Protein AF-A0A7J7H758-F1 (afdb_monomer)

Foldseek 3Di:
DDDPPPDDDDPVVVVPPPPPPPPVVVVVVVVVVVLVVVQVVVVVVLVVQCPVVDLVSNLVVQVVCVVVVNCVSCVVVLLVSLVVCCVVPPVPPDPCLPPDLLVQLSNLLSNLVSPHPDDPCSCQSQADPVRHGDPVVVVVPNSVVSNVSSVVSPD

Organism: Camellia sinensis (NCBI:txid4442)

pLDDT: mean 81.95, std 15.59, range [39.62, 95.38]

Radius of gyration: 25.62 Å; Cα contacts (8 Å, |Δi|>4): 93; chains: 1; bounding box: 73×54×58 Å

Solvent-accessible surface area (backbone atoms only — not comparable to full-atom values): 9351 Å² total; per-residue (Å²): 141,79,84,82,79,78,76,76,84,54,80,75,70,58,70,73,64,66,77,72,78,70,49,67,66,59,56,51,52,50,51,50,51,50,51,53,50,50,52,51,48,51,52,52,52,52,51,63,46,42,72,78,68,45,64,66,51,50,51,52,52,52,51,49,39,49,74,70,68,55,37,86,81,38,52,68,62,51,50,56,52,49,50,51,45,40,53,70,61,62,68,42,90,62,79,69,80,80,59,53,61,34,58,51,22,45,50,50,32,60,40,45,75,74,67,47,91,73,64,77,67,78,56,50,85,53,32,46,99,85,70,46,70,45,75,75,53,72,75,37,59,66,19,50,50,28,37,58,61,28,58,75,65,80,123

Structure (mmCIF, N/CA/C/O backbone):
data_AF-A0A7J7H758-F1
#
_entry.id   AF-A0A7J7H758-F1
#
loop_
_atom_site.group_PDB
_atom_site.id
_atom_site.type_symbol
_atom_site.label_atom_id
_atom_site.label_alt_id
_atom_site.label_comp_id
_atom_site.label_asym_id
_atom_site.label_entity_id
_atom_site.label_seq_id
_atom_site.pdbx_PDB_ins_code
_atom_site.Cartn_x
_atom_site.Cartn_y
_atom_site.Cartn_z
_atom_site.occupancy
_atom_site.B_iso_or_equiv
_atom_site.auth_seq_id
_atom_site.auth_comp_id
_atom_site.auth_asym_id
_atom_site.auth_atom_id
_atom_site.pdbx_PDB_model_num
ATOM 1 N N . MET A 1 1 ? -54.513 -43.413 20.731 1.00 40.12 1 MET A N 1
ATOM 2 C CA . MET A 1 1 ? -53.703 -42.451 19.959 1.00 40.12 1 MET A CA 1
ATOM 3 C C . MET A 1 1 ? -54.556 -41.217 19.763 1.00 40.12 1 MET A C 1
ATOM 5 O O . MET A 1 1 ? -55.337 -41.176 18.826 1.00 40.12 1 MET A O 1
ATOM 9 N N . GLU A 1 2 ? -54.456 -40.258 20.674 1.00 39.62 2 GLU A N 1
ATOM 10 C CA . GLU A 1 2 ? -54.937 -38.898 20.439 1.00 39.62 2 GLU A CA 1
ATOM 11 C C . GLU A 1 2 ? -53.690 -38.016 20.429 1.00 39.62 2 GLU A C 1
ATOM 13 O O . GLU A 1 2 ? -52.886 -38.051 21.360 1.00 39.62 2 GLU A O 1
ATOM 18 N N . LEU A 1 3 ? -53.459 -37.342 19.302 1.00 40.38 3 LEU A N 1
ATOM 19 C CA . LEU A 1 3 ? -52.350 -36.415 19.119 1.00 40.38 3 LEU A CA 1
ATOM 20 C C . LEU A 1 3 ? -52.592 -35.194 20.015 1.00 40.38 3 LEU A C 1
ATOM 22 O O . LEU A 1 3 ? -53.510 -34.416 19.759 1.00 40.38 3 LEU A O 1
ATOM 26 N N . CYS A 1 4 ? -51.746 -34.995 21.027 1.00 41.97 4 CYS A N 1
ATOM 27 C CA . CYS A 1 4 ? -51.644 -33.713 21.717 1.00 41.97 4 CYS A CA 1
ATOM 28 C C . CYS 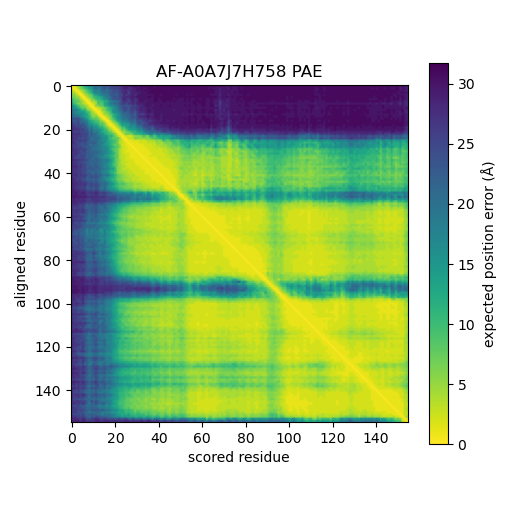A 1 4 ? -51.123 -32.661 20.730 1.00 41.97 4 CYS A C 1
ATOM 30 O O . CYS A 1 4 ? -49.927 -32.563 20.460 1.00 41.97 4 CYS A O 1
ATOM 32 N N . ILE A 1 5 ? -52.043 -31.875 20.183 1.00 49.12 5 ILE A N 1
ATOM 33 C CA . ILE A 1 5 ? -51.757 -30.618 19.499 1.00 49.12 5 ILE A CA 1
ATOM 34 C C . ILE A 1 5 ? -51.176 -29.629 20.518 1.00 49.12 5 ILE A C 1
ATOM 36 O O . ILE A 1 5 ? -51.900 -28.994 21.281 1.00 49.12 5 ILE A O 1
ATOM 40 N N . HIS A 1 6 ? -49.849 -29.513 20.561 1.00 53.78 6 HIS A N 1
ATOM 41 C CA . HIS A 1 6 ? -49.191 -28.418 21.267 1.00 53.78 6 HIS A CA 1
ATOM 42 C C . HIS A 1 6 ? -49.544 -27.106 20.557 1.00 53.78 6 HIS A C 1
ATOM 44 O O . HIS A 1 6 ? -49.092 -26.851 19.442 1.00 53.78 6 HIS A O 1
ATOM 50 N N . ALA A 1 7 ? -50.391 -26.296 21.192 1.00 54.25 7 ALA A N 1
ATOM 51 C CA . ALA A 1 7 ? -50.710 -24.954 20.731 1.00 54.25 7 ALA A CA 1
ATOM 52 C C . ALA A 1 7 ? -49.420 -24.124 20.618 1.00 54.25 7 ALA A C 1
ATOM 54 O O . ALA A 1 7 ? -48.624 -24.067 21.557 1.00 54.25 7 ALA A O 1
ATOM 55 N N . SER A 1 8 ? -49.206 -23.497 19.461 1.00 57.09 8 SER A N 1
ATOM 56 C CA . SER A 1 8 ? -48.106 -22.554 19.260 1.00 57.09 8 SER A CA 1
ATOM 57 C C . SER A 1 8 ? -48.276 -21.350 20.196 1.00 57.09 8 SER A C 1
ATOM 59 O O . SER A 1 8 ? -49.402 -20.872 20.358 1.00 57.09 8 SER A O 1
ATOM 61 N N . PRO A 1 9 ? -47.197 -20.848 20.820 1.00 56.38 9 PRO A N 1
ATOM 62 C CA . PRO A 1 9 ? -47.308 -19.750 21.768 1.00 56.38 9 PRO A CA 1
ATOM 63 C C . PRO A 1 9 ? -47.779 -18.479 21.053 1.00 56.38 9 PRO A C 1
ATOM 65 O O . PRO A 1 9 ? -47.256 -18.102 20.004 1.00 56.38 9 PRO A O 1
ATOM 68 N N . THR A 1 10 ? -48.791 -17.825 21.620 1.00 48.34 10 THR A N 1
ATOM 69 C CA . THR A 1 10 ? -49.314 -16.546 21.129 1.00 48.34 10 THR A CA 1
ATOM 70 C C . THR A 1 10 ? -48.325 -15.402 21.393 1.00 48.34 10 THR A C 1
ATOM 72 O O . THR A 1 10 ? -47.588 -15.470 22.379 1.00 48.34 10 THR A O 1
ATOM 75 N N . PRO A 1 11 ? -48.333 -14.314 20.591 1.00 55.41 11 PRO A N 1
ATOM 76 C CA . PRO A 1 11 ? -47.403 -13.183 20.731 1.00 55.41 11 PRO A CA 1
ATOM 77 C C . PRO A 1 11 ? -47.369 -12.541 22.127 1.00 55.41 11 PRO A C 1
ATOM 79 O O . PRO A 1 11 ? -46.349 -11.988 22.533 1.00 55.41 11 PRO A O 1
ATOM 82 N N . ASP A 1 12 ? -48.458 -12.644 22.891 1.00 54.00 12 ASP A N 1
ATOM 83 C CA . ASP A 1 12 ? -48.544 -12.105 24.250 1.00 54.00 12 ASP A CA 1
ATOM 84 C C . ASP A 1 12 ? -47.802 -12.951 25.299 1.00 54.00 12 ASP A C 1
ATOM 86 O O . ASP A 1 12 ? -47.411 -12.426 26.338 1.00 54.00 12 ASP A O 1
ATOM 90 N N . SER A 1 13 ? -47.511 -14.226 25.016 1.00 48.00 13 SER A N 1
ATOM 91 C CA . SER A 1 13 ? -46.717 -15.098 25.897 1.00 48.00 13 SER A CA 1
ATOM 92 C C . SER A 1 13 ? -45.212 -14.808 25.825 1.00 48.00 13 SER A C 1
ATOM 94 O O . SER A 1 13 ? -44.467 -15.233 26.703 1.00 48.00 13 SER A O 1
ATOM 96 N N . ILE A 1 14 ? -44.762 -14.069 24.805 1.00 53.53 14 ILE A N 1
ATOM 97 C CA . ILE A 1 14 ? -43.353 -13.680 24.623 1.00 53.53 14 ILE A CA 1
ATOM 98 C C . ILE A 1 14 ? -43.029 -12.396 25.410 1.00 53.53 14 ILE A C 1
ATOM 100 O O . ILE A 1 14 ? -41.878 -12.163 25.765 1.00 53.53 14 ILE A O 1
ATOM 104 N N . LYS A 1 15 ? -44.040 -11.595 25.781 1.00 50.91 15 LYS A N 1
ATOM 105 C CA . LYS A 1 15 ? -43.857 -10.321 26.505 1.00 50.91 15 LYS A CA 1
ATOM 106 C C . LYS A 1 15 ? -43.399 -10.464 27.964 1.00 50.91 15 LYS A C 1
ATOM 108 O O . LYS A 1 15 ? -43.036 -9.462 28.565 1.00 50.91 15 LYS A O 1
ATOM 113 N N . ASN A 1 16 ? -43.394 -11.680 28.517 1.00 48.75 16 ASN A N 1
ATOM 114 C CA . ASN A 1 16 ? -42.970 -11.948 29.898 1.00 48.75 16 ASN A CA 1
ATOM 115 C C . ASN A 1 16 ? -41.603 -12.635 30.011 1.00 48.75 16 ASN A C 1
ATOM 117 O O . ASN A 1 16 ? -41.197 -12.999 31.113 1.00 48.75 16 ASN A O 1
ATOM 121 N N . ILE A 1 17 ? -40.860 -12.772 28.910 1.00 54.28 17 ILE A N 1
ATOM 122 C CA . ILE A 1 17 ? -39.407 -12.908 29.012 1.00 54.28 17 ILE A CA 1
ATOM 123 C C . ILE A 1 17 ? -38.900 -11.479 29.137 1.00 54.28 17 ILE A C 1
ATOM 125 O O . ILE A 1 17 ? -38.616 -10.815 28.145 1.00 54.28 17 ILE A O 1
ATOM 129 N N . VAL A 1 18 ? -38.916 -10.979 30.372 1.00 47.81 18 VAL A N 1
ATOM 130 C CA . VAL A 1 18 ? -38.222 -9.749 30.747 1.00 47.81 18 VAL A CA 1
ATOM 131 C C . VAL A 1 18 ? -36.827 -9.847 30.121 1.00 47.81 18 VAL A C 1
ATOM 133 O O . VAL A 1 18 ? -36.121 -10.811 30.432 1.00 47.81 18 VAL A O 1
ATOM 136 N N . PRO A 1 19 ? -36.418 -8.938 29.216 1.00 52.59 19 PRO A N 1
ATOM 137 C CA . PRO A 1 19 ? -35.002 -8.746 29.005 1.00 52.59 19 PRO A CA 1
ATOM 138 C C . PRO A 1 19 ? -34.525 -8.242 30.357 1.00 52.59 19 PRO A C 1
ATOM 140 O O . PRO A 1 19 ? -34.843 -7.120 30.750 1.00 52.59 19 PRO A O 1
ATOM 143 N N . GLU A 1 20 ? -33.901 -9.135 31.120 1.00 57.81 20 GLU A N 1
ATOM 144 C CA . GLU A 1 20 ? -33.088 -8.770 32.266 1.00 57.81 20 GLU A CA 1
ATOM 145 C C . GLU A 1 20 ? -32.280 -7.562 31.800 1.00 57.81 20 GLU A C 1
ATOM 147 O O . GLU A 1 20 ? -31.637 -7.642 30.750 1.00 57.81 20 GLU A O 1
ATOM 152 N N . GLU A 1 21 ? -32.464 -6.414 32.457 1.00 57.22 21 GLU A N 1
ATOM 153 C CA . GLU A 1 21 ? -31.730 -5.196 32.143 1.00 57.22 21 GLU A CA 1
ATOM 154 C C . GLU A 1 21 ? -30.250 -5.565 32.222 1.00 57.22 21 GLU A C 1
ATOM 156 O O . GLU A 1 21 ? -29.665 -5.624 33.303 1.00 57.22 21 GLU A O 1
ATOM 161 N N . VAL A 1 22 ? -29.650 -5.906 31.079 1.00 57.81 22 VAL A N 1
ATOM 162 C CA . VAL A 1 22 ? -28.207 -5.964 30.952 1.00 57.81 22 VAL A CA 1
ATOM 163 C C . VAL A 1 22 ? -27.807 -4.538 31.259 1.00 57.81 22 VAL A C 1
ATOM 165 O O . VAL A 1 22 ? -28.101 -3.638 30.474 1.00 57.81 22 VAL A O 1
ATOM 168 N N . ASP A 1 23 ? -27.286 -4.334 32.471 1.00 70.81 23 ASP A N 1
ATOM 169 C CA . ASP A 1 23 ? -26.893 -3.029 32.978 1.00 70.81 23 ASP A CA 1
ATOM 170 C C . ASP A 1 23 ? -26.121 -2.327 31.864 1.00 70.81 23 ASP A C 1
ATOM 172 O O . ASP A 1 23 ? -25.070 -2.807 31.432 1.00 70.81 23 ASP A O 1
ATOM 176 N N . VAL A 1 24 ? -26.682 -1.232 31.346 1.00 73.56 24 VAL A N 1
ATOM 177 C CA . VAL A 1 24 ? -26.125 -0.490 30.206 1.00 73.56 24 VAL A CA 1
ATOM 178 C C . VAL A 1 24 ? -24.656 -0.148 30.479 1.00 73.56 24 VAL A C 1
ATOM 180 O O . VAL A 1 24 ? -23.836 -0.120 29.563 1.00 73.56 24 VAL A O 1
ATOM 183 N N . ASN A 1 25 ? -24.302 0.023 31.755 1.00 82.25 25 ASN A N 1
ATOM 184 C CA . ASN A 1 25 ? -22.938 0.211 32.217 1.00 82.25 25 ASN A CA 1
ATOM 185 C C . ASN A 1 25 ? -22.056 -1.053 32.067 1.00 82.25 25 ASN A C 1
ATOM 187 O O . ASN A 1 25 ? -20.925 -0.936 31.602 1.00 82.25 25 ASN A O 1
ATOM 191 N N . MET A 1 26 ? -22.546 -2.263 32.367 1.00 87.94 26 MET A N 1
ATOM 192 C CA . MET A 1 26 ? -21.812 -3.513 32.095 1.00 87.94 26 MET A CA 1
ATOM 193 C C . MET A 1 26 ? -21.605 -3.755 30.592 1.00 87.94 26 MET A C 1
ATOM 195 O O . MET A 1 26 ? -20.531 -4.200 30.182 1.00 87.94 26 MET A O 1
ATOM 199 N N . GLU A 1 27 ? -22.598 -3.447 29.752 1.00 87.00 27 GLU A N 1
ATOM 200 C CA . GLU A 1 27 ? -22.467 -3.605 28.298 1.00 87.00 27 GLU A CA 1
ATOM 201 C C . GLU A 1 27 ? -21.454 -2.612 27.705 1.00 87.00 27 GLU A C 1
ATOM 203 O O . GLU A 1 27 ? -20.603 -3.003 26.900 1.00 87.00 27 GLU A O 1
ATOM 208 N N . GLN A 1 28 ? -21.475 -1.356 28.164 1.00 90.25 28 GLN A N 1
ATOM 209 C CA . GLN A 1 28 ? -20.472 -0.347 27.814 1.00 90.25 28 GLN A CA 1
ATOM 210 C C . GLN A 1 28 ? -19.062 -0.768 28.246 1.00 90.25 28 GLN A C 1
ATOM 212 O O . GLN A 1 28 ? -18.131 -0.704 27.442 1.00 90.25 28 GLN A O 1
ATOM 217 N N . GLN A 1 29 ? -18.902 -1.264 29.478 1.00 93.44 29 GLN A N 1
ATOM 218 C CA . GLN A 1 29 ? -17.615 -1.759 29.976 1.00 93.44 29 GLN A CA 1
ATOM 219 C C . GLN A 1 29 ? -17.090 -2.936 29.145 1.00 93.44 29 GLN A C 1
ATOM 221 O O . GLN A 1 29 ? -15.909 -2.975 28.802 1.00 93.44 29 GLN A O 1
ATOM 226 N N . LEU A 1 30 ? -17.958 -3.879 28.765 1.00 91.50 30 LEU A N 1
ATOM 227 C CA . LEU A 1 30 ? -17.577 -5.007 27.917 1.00 91.50 30 LEU A CA 1
ATOM 228 C C . LEU A 1 30 ? -17.160 -4.554 26.512 1.00 91.50 30 LEU A C 1
ATOM 230 O O . LEU A 1 30 ? -16.207 -5.097 25.951 1.00 91.50 30 LEU A O 1
ATOM 234 N N . GLN A 1 31 ? -17.864 -3.583 25.925 1.00 90.38 31 GLN A N 1
ATOM 235 C CA . GLN A 1 31 ? -17.494 -3.011 24.628 1.00 90.38 31 GLN A CA 1
ATOM 236 C C . GLN A 1 31 ? -16.141 -2.303 24.691 1.00 90.38 31 GLN A C 1
ATOM 238 O O . GLN A 1 31 ? -15.308 -2.512 23.809 1.00 90.38 31 GLN A O 1
ATOM 243 N N . GLN A 1 32 ? -15.902 -1.522 25.744 1.00 92.25 32 GLN A N 1
ATOM 244 C CA . GLN A 1 32 ? -14.630 -0.841 25.944 1.00 92.25 32 GLN A CA 1
ATOM 245 C C . GLN A 1 32 ? -13.481 -1.840 26.114 1.00 92.25 32 GLN A C 1
ATOM 247 O O . GLN A 1 32 ? -12.470 -1.730 25.424 1.00 92.25 32 GLN A O 1
ATOM 252 N N . LEU A 1 33 ? -13.665 -2.869 26.945 1.00 92.44 33 LEU A N 1
ATOM 253 C CA . LEU A 1 33 ? -12.663 -3.917 27.133 1.00 92.44 33 LEU A CA 1
ATOM 254 C C . LEU A 1 33 ? -12.359 -4.660 25.824 1.00 92.44 33 LEU A C 1
ATOM 256 O O . LEU A 1 33 ? -11.202 -4.960 25.532 1.00 92.44 33 LEU A O 1
ATOM 260 N N . LYS A 1 34 ? -13.386 -4.938 25.009 1.00 90.38 34 LYS A N 1
ATOM 261 C CA . LYS A 1 34 ? -13.204 -5.530 23.676 1.00 90.38 34 LYS A CA 1
ATOM 262 C C . LYS A 1 34 ? -12.364 -4.623 22.782 1.00 90.38 34 LYS A C 1
ATOM 264 O O . LYS A 1 34 ? -11.431 -5.116 22.154 1.00 90.38 34 LYS A O 1
ATOM 269 N N . GLU A 1 35 ? -12.648 -3.325 22.755 1.00 90.00 35 GLU A N 1
ATOM 270 C CA . GLU A 1 35 ? -11.896 -2.362 21.946 1.00 90.00 35 GLU A CA 1
ATOM 271 C C . GLU A 1 35 ? -10.431 -2.262 22.381 1.00 90.00 35 GLU A C 1
ATOM 273 O O . GLU A 1 35 ? -9.526 -2.340 21.553 1.00 90.00 35 GLU A O 1
ATOM 278 N N . GLU A 1 36 ? -10.180 -2.173 23.686 1.00 90.62 36 GLU A N 1
ATOM 279 C CA . GLU A 1 36 ? -8.825 -2.143 24.241 1.00 90.62 36 GLU A CA 1
ATOM 280 C C . GLU A 1 36 ? -8.066 -3.440 23.938 1.00 90.62 36 GLU A C 1
ATOM 282 O O . GLU A 1 36 ? -6.905 -3.401 23.527 1.00 90.62 36 GLU A O 1
ATOM 287 N N . SER A 1 37 ? -8.732 -4.594 24.057 1.00 90.94 37 SER A N 1
ATOM 288 C CA . SER A 1 37 ? -8.135 -5.882 23.701 1.00 90.94 37 SER A CA 1
ATOM 289 C C . SER A 1 37 ? -7.803 -5.975 22.208 1.00 90.94 37 SER A C 1
ATOM 291 O O . SER A 1 37 ? -6.746 -6.494 21.856 1.00 90.94 37 SER A O 1
ATOM 293 N N . LEU A 1 38 ? -8.647 -5.421 21.327 1.00 90.31 38 LEU A N 1
ATOM 294 C CA . LEU A 1 38 ? -8.398 -5.375 19.886 1.00 90.31 38 LEU A CA 1
ATOM 295 C C . LEU A 1 38 ? -7.195 -4.493 19.555 1.00 90.31 38 LEU A C 1
ATOM 297 O O . LEU A 1 38 ? -6.331 -4.918 18.789 1.00 90.31 38 LEU A O 1
ATOM 301 N N . LYS A 1 39 ? -7.097 -3.304 20.160 1.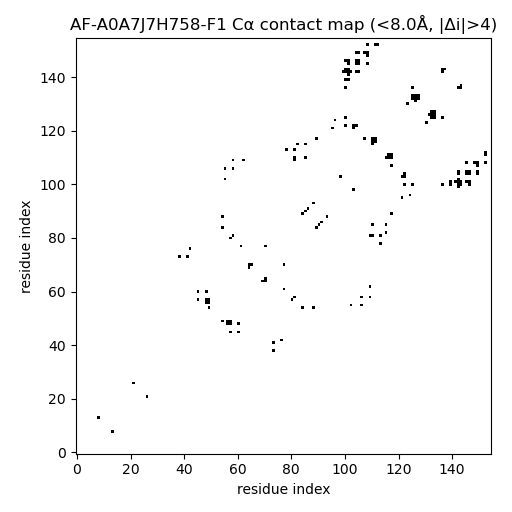00 87.44 39 LYS A N 1
ATOM 302 C CA . LYS A 1 39 ? -5.935 -2.416 20.000 1.00 87.44 39 LYS A CA 1
ATOM 303 C C . LYS A 1 39 ? -4.652 -3.075 20.483 1.00 87.44 39 LYS A C 1
ATOM 305 O O . LYS A 1 39 ? -3.632 -3.022 19.799 1.00 87.44 39 LYS A O 1
ATOM 310 N N . LEU A 1 40 ? -4.710 -3.757 21.627 1.00 89.75 40 LEU A N 1
ATOM 311 C CA . LEU A 1 40 ? -3.571 -4.505 22.147 1.00 89.75 40 LEU A CA 1
ATOM 312 C C . LEU A 1 40 ? -3.154 -5.626 21.186 1.00 89.75 40 LEU A C 1
ATOM 314 O O . LEU A 1 40 ? -1.969 -5.763 20.900 1.00 89.75 40 LEU A O 1
ATOM 318 N N . ILE A 1 41 ? -4.110 -6.391 20.648 1.00 89.31 41 ILE A N 1
ATOM 319 C CA . ILE A 1 41 ? -3.835 -7.433 19.649 1.00 89.31 41 ILE A CA 1
ATOM 320 C C . ILE A 1 41 ? -3.181 -6.822 18.408 1.00 89.31 41 ILE A C 1
ATOM 322 O O . ILE A 1 41 ? -2.179 -7.356 17.941 1.00 89.31 41 ILE A O 1
ATOM 326 N N . PHE A 1 42 ? -3.696 -5.700 17.900 1.00 89.88 42 PHE A N 1
ATOM 327 C CA . PHE A 1 42 ? -3.116 -5.018 16.745 1.00 89.88 42 PHE A CA 1
ATOM 328 C C . PHE A 1 42 ? -1.661 -4.612 17.004 1.00 89.88 42 PHE A C 1
ATOM 330 O O . PHE A 1 42 ? -0.783 -4.948 16.213 1.00 89.88 42 PHE A O 1
ATOM 337 N N . LEU A 1 43 ? -1.386 -3.962 18.139 1.00 86.62 43 LEU A N 1
ATOM 338 C CA . LEU A 1 43 ? -0.034 -3.544 18.517 1.00 86.62 43 LEU A CA 1
ATOM 339 C C . LEU A 1 43 ? 0.915 -4.734 18.695 1.00 86.62 43 LEU A C 1
ATOM 341 O O . LEU A 1 43 ? 2.038 -4.695 18.199 1.00 86.62 43 LEU A O 1
ATOM 345 N N . VAL A 1 44 ? 0.471 -5.803 19.363 1.00 87.88 44 VAL A N 1
ATOM 346 C CA . VAL A 1 44 ? 1.282 -7.012 19.570 1.00 87.88 44 VAL A CA 1
ATOM 347 C C . VAL A 1 44 ? 1.585 -7.692 18.240 1.00 87.88 44 VAL A C 1
ATOM 349 O O . VAL A 1 44 ? 2.738 -8.024 17.981 1.00 87.88 44 VAL A O 1
ATOM 352 N N . VAL A 1 45 ? 0.584 -7.872 17.373 1.00 86.44 45 VAL A N 1
ATOM 353 C CA . VAL A 1 45 ? 0.791 -8.476 16.050 1.00 86.44 45 VAL A CA 1
ATOM 354 C C . VAL A 1 45 ? 1.715 -7.601 15.213 1.00 86.44 45 VAL A C 1
ATOM 356 O O . VAL A 1 45 ? 2.657 -8.121 14.627 1.00 86.44 45 VAL A O 1
ATOM 359 N N . MET A 1 46 ? 1.516 -6.284 15.205 1.00 84.69 46 MET A N 1
ATOM 360 C CA . MET A 1 46 ? 2.364 -5.377 14.439 1.00 84.69 46 MET A CA 1
ATOM 361 C C . MET A 1 46 ? 3.807 -5.358 14.952 1.00 84.69 46 MET A C 1
ATOM 363 O O . MET A 1 46 ? 4.728 -5.324 14.141 1.00 84.69 46 MET A O 1
ATOM 367 N N . LEU A 1 47 ? 4.021 -5.465 16.266 1.00 81.94 47 LEU A N 1
ATOM 368 C CA . LEU A 1 47 ? 5.350 -5.627 16.856 1.00 81.94 47 LEU A CA 1
ATOM 369 C C . LEU A 1 47 ? 5.996 -6.958 16.449 1.00 81.94 47 LEU A C 1
ATOM 371 O O . LEU A 1 47 ? 7.162 -6.971 16.071 1.00 81.94 47 LEU A O 1
ATOM 375 N N . VAL A 1 48 ? 5.251 -8.06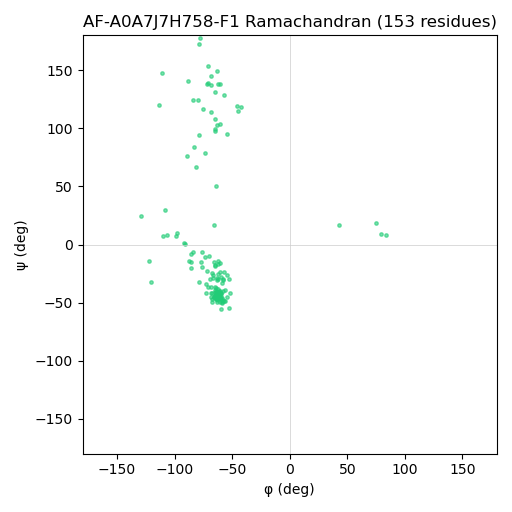8 16.486 1.00 78.88 48 VAL A N 1
ATOM 376 C CA . VAL A 1 48 ? 5.746 -9.396 16.072 1.00 78.88 48 VAL A CA 1
ATOM 377 C C . VAL A 1 48 ? 6.096 -9.415 14.582 1.00 78.88 48 VAL A C 1
ATOM 379 O O . VAL A 1 48 ? 7.131 -9.947 14.193 1.00 78.88 48 VAL A O 1
ATOM 382 N N . VAL A 1 49 ? 5.268 -8.783 13.752 1.00 77.19 49 VAL A N 1
ATOM 383 C CA . VAL A 1 49 ? 5.498 -8.596 12.313 1.00 77.19 49 VAL A CA 1
ATOM 384 C C . VAL A 1 49 ? 6.677 -7.644 12.047 1.00 77.19 49 VAL A C 1
ATOM 386 O O . VAL A 1 49 ? 7.318 -7.723 11.005 1.00 77.19 49 VAL A O 1
ATOM 389 N N . ALA A 1 50 ? 7.009 -6.760 12.991 1.00 66.88 50 ALA A N 1
ATOM 390 C CA . ALA A 1 50 ? 8.146 -5.848 12.903 1.00 66.88 50 ALA A CA 1
ATOM 391 C C . ALA A 1 50 ? 9.489 -6.460 13.333 1.00 66.88 50 ALA A C 1
ATOM 393 O O . ALA A 1 50 ? 10.505 -5.790 13.178 1.00 66.88 50 ALA A O 1
ATOM 394 N N . VAL A 1 51 ? 9.523 -7.690 13.865 1.00 63.06 51 VAL A N 1
ATOM 395 C CA . VAL A 1 51 ? 10.754 -8.302 14.414 1.00 63.06 51 VAL A CA 1
ATOM 396 C C . VAL A 1 51 ? 11.871 -8.417 13.372 1.00 63.06 51 VAL A C 1
ATOM 398 O O . VAL A 1 51 ? 13.041 -8.349 13.735 1.00 63.06 51 VAL A O 1
ATOM 401 N N . ASP A 1 52 ? 11.524 -8.537 12.089 1.00 62.12 52 ASP A N 1
ATOM 402 C CA . ASP A 1 52 ? 12.491 -8.634 10.985 1.00 62.12 52 ASP A CA 1
ATOM 403 C C . ASP A 1 52 ? 12.727 -7.287 10.264 1.00 62.12 52 ASP A C 1
ATOM 405 O O . ASP A 1 52 ? 13.329 -7.243 9.197 1.00 62.12 52 ASP A O 1
ATOM 409 N N . ASP A 1 53 ? 12.168 -6.198 10.809 1.00 64.56 53 ASP A N 1
ATOM 410 C CA . ASP A 1 53 ? 12.100 -4.820 10.289 1.00 64.56 53 ASP A CA 1
ATOM 411 C C . ASP A 1 53 ? 11.765 -4.663 8.793 1.00 64.56 53 ASP A C 1
ATOM 413 O O . ASP A 1 53 ? 11.924 -3.597 8.206 1.00 64.56 53 ASP A O 1
ATOM 417 N N . GLN A 1 54 ? 11.231 -5.713 8.163 1.00 75.00 54 GLN A N 1
ATOM 418 C CA . GLN A 1 54 ? 10.847 -5.690 6.761 1.00 75.00 54 GLN A CA 1
ATOM 419 C C . GLN A 1 54 ? 9.542 -4.899 6.583 1.00 75.00 54 GLN A C 1
ATOM 421 O O . GLN A 1 54 ? 8.480 -5.349 7.038 1.00 75.00 54 GLN A O 1
ATOM 426 N N . PRO A 1 55 ? 9.554 -3.768 5.849 1.00 79.31 55 PRO A N 1
ATOM 427 C CA . PRO A 1 55 ? 8.345 -2.983 5.596 1.00 79.31 55 PRO A CA 1
ATOM 428 C C . PRO A 1 55 ? 7.244 -3.798 4.903 1.00 79.31 55 PRO A C 1
ATOM 430 O O . PRO A 1 55 ? 6.057 -3.584 5.145 1.00 79.31 55 PRO A O 1
ATOM 433 N N . SER A 1 56 ? 7.630 -4.782 4.086 1.00 81.81 56 SER A N 1
ATOM 434 C CA . SER A 1 56 ? 6.723 -5.661 3.343 1.00 81.81 56 SER A CA 1
ATOM 435 C C . SER A 1 56 ? 5.750 -6.423 4.250 1.00 81.81 56 SER A C 1
ATOM 437 O O . SER A 1 56 ? 4.571 -6.546 3.916 1.00 81.81 56 SER A O 1
ATOM 439 N N . GLN A 1 57 ? 6.195 -6.914 5.409 1.00 86.19 57 GLN A N 1
ATOM 440 C CA . GLN A 1 57 ? 5.340 -7.692 6.305 1.00 86.19 57 GLN A CA 1
ATOM 441 C C . GLN A 1 57 ? 4.304 -6.797 7.001 1.00 86.19 57 GLN A C 1
ATOM 443 O O . GLN A 1 57 ? 3.122 -7.145 7.040 1.00 86.19 57 GLN A O 1
ATOM 448 N N . LYS A 1 58 ? 4.722 -5.606 7.454 1.00 87.69 58 LYS A N 1
ATOM 449 C CA . LYS A 1 58 ? 3.829 -4.586 8.033 1.00 87.69 58 LYS A CA 1
ATOM 450 C C . LYS A 1 58 ? 2.751 -4.173 7.023 1.00 87.69 58 LYS A C 1
ATOM 452 O O . LYS A 1 58 ? 1.566 -4.171 7.345 1.00 87.69 58 LYS A O 1
ATOM 457 N N . LEU A 1 59 ? 3.144 -3.919 5.773 1.00 90.62 59 LEU A N 1
ATOM 458 C CA . LEU A 1 59 ? 2.218 -3.582 4.689 1.00 90.62 59 LEU A CA 1
ATOM 459 C C . LEU A 1 59 ? 1.224 -4.718 4.385 1.00 90.62 59 LEU A C 1
ATOM 461 O O . LEU A 1 59 ? 0.037 -4.452 4.215 1.00 90.62 59 LEU A O 1
ATOM 465 N N . ASN A 1 60 ? 1.669 -5.982 4.369 1.00 90.88 60 ASN A N 1
ATOM 466 C CA . ASN A 1 60 ? 0.774 -7.137 4.191 1.00 90.88 60 ASN A CA 1
ATOM 467 C C . ASN A 1 60 ? -0.266 -7.245 5.314 1.00 90.88 60 ASN A C 1
ATOM 469 O O . ASN A 1 60 ? -1.426 -7.559 5.048 1.00 90.88 60 ASN A O 1
ATOM 473 N N . PHE A 1 61 ? 0.129 -6.975 6.560 1.00 91.62 61 PHE A N 1
ATOM 474 C CA . PHE A 1 61 ? -0.799 -6.977 7.688 1.00 91.62 61 PHE A CA 1
ATOM 475 C C . PHE A 1 61 ? -1.858 -5.875 7.553 1.00 91.62 61 PHE A C 1
ATOM 477 O O . PHE A 1 61 ? -3.050 -6.146 7.687 1.00 91.62 61 PHE A O 1
ATOM 484 N N . ILE A 1 62 ? -1.439 -4.656 7.208 1.00 92.75 62 ILE A N 1
ATOM 485 C CA . ILE A 1 62 ? -2.353 -3.527 6.994 1.00 92.75 62 ILE A CA 1
ATOM 486 C C . ILE A 1 62 ? -3.332 -3.823 5.852 1.00 92.75 62 ILE A C 1
ATOM 488 O O . ILE A 1 62 ? -4.537 -3.631 6.015 1.00 92.75 62 ILE A O 1
ATOM 492 N N . ASP A 1 63 ? -2.842 -4.344 4.724 1.00 93.75 63 ASP A N 1
ATOM 493 C CA . ASP A 1 63 ? -3.692 -4.727 3.592 1.00 93.75 63 ASP A CA 1
ATOM 494 C C . ASP A 1 63 ? -4.722 -5.792 3.985 1.00 93.75 63 ASP A C 1
ATOM 496 O O . ASP A 1 63 ? -5.892 -5.683 3.620 1.00 93.75 63 ASP A O 1
ATOM 500 N N . ALA A 1 64 ? -4.324 -6.787 4.783 1.00 93.75 64 ALA A N 1
ATOM 501 C CA . ALA A 1 64 ? -5.240 -7.806 5.284 1.00 93.75 64 ALA A CA 1
ATOM 502 C C . ALA A 1 64 ? -6.344 -7.195 6.162 1.00 93.75 64 ALA A C 1
ATOM 504 O O . ALA A 1 64 ? -7.519 -7.494 5.961 1.00 93.75 64 ALA A O 1
ATOM 505 N N . ILE A 1 65 ? -5.993 -6.302 7.090 1.00 92.62 65 ILE A N 1
ATOM 506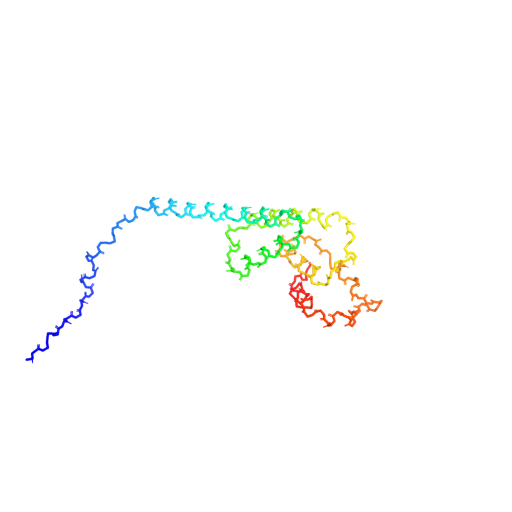 C CA . ILE A 1 65 ? -6.955 -5.610 7.961 1.00 92.62 65 ILE A CA 1
ATOM 507 C C . ILE A 1 65 ? -7.937 -4.750 7.151 1.00 92.62 65 ILE A C 1
ATOM 509 O O . ILE A 1 65 ? -9.145 -4.782 7.405 1.00 92.62 65 ILE A O 1
ATOM 513 N N . GLN A 1 66 ? -7.444 -4.028 6.141 1.00 93.94 66 GLN A N 1
ATOM 514 C CA . GLN A 1 66 ? -8.280 -3.246 5.226 1.00 93.94 66 GLN A CA 1
ATOM 515 C C . GLN A 1 66 ? -9.212 -4.142 4.400 1.00 93.94 66 GLN A C 1
ATOM 517 O O . GLN A 1 66 ? -10.411 -3.877 4.321 1.00 93.94 66 GLN A O 1
ATOM 522 N N . ARG A 1 67 ? -8.700 -5.242 3.833 1.00 94.38 67 ARG A N 1
ATOM 523 C CA . ARG A 1 67 ? -9.485 -6.203 3.037 1.00 94.38 67 ARG A CA 1
ATOM 524 C C . ARG A 1 67 ? -10.520 -6.972 3.856 1.00 94.38 67 ARG A C 1
ATOM 526 O O . ARG A 1 67 ? -11.555 -7.350 3.314 1.00 94.38 67 ARG A O 1
ATOM 533 N N . LEU A 1 68 ? -10.264 -7.186 5.146 1.00 94.25 68 LEU A N 1
ATOM 534 C CA . LEU A 1 68 ? -11.235 -7.752 6.085 1.00 94.25 68 LEU A CA 1
ATOM 535 C C . LEU A 1 68 ? -12.345 -6.759 6.466 1.00 94.25 68 LEU A C 1
ATOM 537 O O . LEU A 1 68 ? -13.325 -7.163 7.086 1.00 94.25 68 LEU A O 1
ATOM 541 N N . GLY A 1 69 ? -12.217 -5.477 6.106 1.00 93.12 69 GLY A N 1
ATOM 542 C CA . GLY A 1 69 ? -13.224 -4.454 6.387 1.00 93.12 69 GLY A CA 1
ATOM 543 C C . GLY A 1 69 ? -13.264 -4.004 7.848 1.00 93.12 69 GLY A C 1
ATOM 544 O O . GLY A 1 69 ? -14.258 -3.429 8.282 1.00 93.12 69 GLY A O 1
ATOM 545 N N . VAL A 1 70 ? -12.197 -4.256 8.614 1.00 92.56 70 VAL A N 1
ATOM 546 C CA . VAL A 1 70 ? -12.108 -3.904 10.045 1.00 92.56 70 VAL A CA 1
ATOM 547 C C . VAL A 1 70 ? -11.110 -2.778 10.327 1.00 92.56 70 VAL A C 1
ATOM 549 O O . VAL A 1 70 ? -10.868 -2.442 11.482 1.00 92.56 70 VAL A O 1
ATOM 552 N N . SER A 1 71 ? -10.555 -2.149 9.286 1.00 92.62 71 SER A N 1
ATOM 553 C CA . SER A 1 71 ? -9.581 -1.055 9.416 1.00 92.62 71 SER A CA 1
ATOM 554 C C . SER A 1 71 ? -10.121 0.186 10.124 1.00 92.62 71 SER A C 1
ATOM 556 O O . SER A 1 71 ? -9.339 0.897 10.741 1.00 92.62 71 SER A O 1
ATOM 558 N N . TYR A 1 72 ? -11.438 0.416 10.104 1.00 91.62 72 TYR A N 1
ATOM 559 C CA . TYR A 1 72 ? -12.087 1.543 10.793 1.00 91.62 72 TYR A CA 1
ATOM 560 C C . TYR A 1 72 ? -11.883 1.530 12.322 1.00 91.62 72 TYR A C 1
ATOM 562 O O . TYR A 1 72 ? -12.140 2.520 12.998 1.00 91.62 72 TYR A O 1
ATOM 570 N N . ARG A 1 73 ? -11.449 0.396 12.889 1.00 89.62 73 ARG A N 1
ATOM 571 C CA . ARG A 1 73 ? -11.108 0.258 14.314 1.00 89.62 73 ARG A CA 1
ATOM 572 C C . ARG A 1 73 ? -9.666 0.626 14.642 1.00 89.62 73 ARG A C 1
ATOM 574 O O . ARG A 1 73 ? -9.339 0.784 15.812 1.00 89.62 73 ARG A O 1
ATOM 581 N N . PHE A 1 74 ? -8.822 0.733 13.620 1.00 90.81 74 PHE A N 1
ATOM 582 C CA . PHE A 1 74 ? -7.373 0.851 13.751 1.00 90.81 74 PHE A CA 1
ATOM 583 C C . PHE A 1 74 ? -6.824 2.029 12.939 1.00 90.81 74 PHE A C 1
ATOM 585 O O . PHE A 1 74 ? -5.685 1.980 12.487 1.00 90.81 74 PHE A O 1
ATOM 592 N N .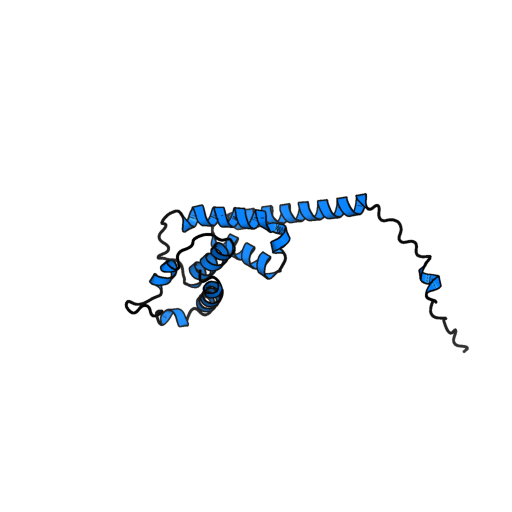 GLU A 1 75 ? -7.641 3.051 12.664 1.00 91.62 75 GLU A N 1
ATOM 593 C CA . GLU A 1 75 ? -7.270 4.152 11.762 1.00 91.62 75 GLU A CA 1
ATOM 594 C C . GLU A 1 75 ? -5.979 4.841 12.217 1.00 91.62 75 GLU A C 1
ATOM 596 O O . GLU A 1 75 ? -5.037 4.960 11.436 1.00 91.62 75 GLU A O 1
ATOM 601 N N . THR A 1 76 ? -5.895 5.197 13.502 1.00 90.81 76 THR A N 1
ATOM 602 C CA . THR A 1 76 ? -4.710 5.835 14.089 1.00 90.81 76 THR A CA 1
ATOM 603 C C . THR A 1 76 ? -3.492 4.915 14.057 1.00 90.81 76 THR A C 1
ATOM 605 O O . THR A 1 76 ? -2.390 5.346 13.732 1.00 90.81 76 THR A O 1
ATOM 608 N N . GLU A 1 77 ? -3.659 3.636 14.387 1.00 90.94 77 GLU A N 1
ATOM 609 C CA . GLU A 1 77 ? -2.554 2.685 14.413 1.00 90.94 77 GLU A CA 1
ATOM 610 C C . GLU A 1 77 ? -2.018 2.391 13.000 1.00 90.94 77 GLU A C 1
ATOM 612 O O . GLU A 1 77 ? -0.806 2.261 12.813 1.00 90.94 77 GLU A O 1
ATOM 617 N N . ILE A 1 78 ? -2.904 2.333 11.999 1.00 92.50 78 ILE A N 1
ATOM 618 C CA . ILE A 1 78 ? -2.554 2.198 10.579 1.00 92.50 78 ILE A CA 1
ATOM 619 C C . ILE A 1 78 ? -1.812 3.444 10.085 1.00 92.50 78 ILE A C 1
ATOM 621 O O . ILE A 1 78 ? -0.784 3.305 9.419 1.00 92.50 78 ILE A O 1
ATOM 625 N N . GLU A 1 79 ? -2.301 4.639 10.420 1.00 92.88 79 GLU A N 1
ATOM 626 C CA . GLU A 1 79 ? -1.672 5.912 10.054 1.00 92.88 79 GLU A CA 1
ATOM 627 C C . GLU A 1 79 ? -0.246 6.004 10.613 1.00 92.88 79 GLU A C 1
ATOM 629 O O . GLU A 1 79 ? 0.702 6.222 9.860 1.00 92.88 79 GLU A O 1
ATOM 634 N N . VAL A 1 80 ? -0.067 5.737 11.912 1.00 90.75 80 VAL A N 1
ATOM 635 C CA . VAL A 1 80 ? 1.252 5.753 12.568 1.00 90.75 80 VAL A CA 1
ATOM 636 C C . VAL A 1 80 ? 2.208 4.745 11.924 1.00 90.75 80 VAL A C 1
ATOM 638 O O . VAL A 1 80 ? 3.376 5.057 11.686 1.00 90.75 80 VAL A O 1
ATOM 641 N N . ALA A 1 81 ? 1.728 3.540 11.608 1.00 89.81 81 ALA A N 1
ATOM 642 C CA . ALA A 1 81 ? 2.550 2.517 10.971 1.00 89.81 81 ALA A CA 1
ATOM 643 C C . ALA A 1 81 ? 2.996 2.917 9.559 1.00 89.81 81 ALA A C 1
ATOM 645 O O . ALA A 1 81 ? 4.163 2.733 9.204 1.00 89.81 81 ALA A O 1
ATOM 646 N N . LEU A 1 82 ? 2.085 3.463 8.750 1.00 91.69 82 LEU A N 1
ATOM 647 C CA . LEU A 1 82 ? 2.390 3.884 7.384 1.00 91.69 82 LEU A CA 1
ATOM 648 C C . LEU A 1 82 ? 3.278 5.126 7.348 1.00 91.69 82 LEU A C 1
ATOM 650 O O . LEU A 1 82 ? 4.199 5.157 6.533 1.00 91.69 82 LEU A O 1
ATOM 654 N N . GLN A 1 83 ? 3.099 6.069 8.277 1.00 91.50 83 GLN A N 1
ATOM 655 C CA . GLN A 1 83 ? 4.003 7.205 8.452 1.00 91.50 83 GLN A CA 1
ATOM 656 C C . GLN A 1 83 ? 5.427 6.734 8.772 1.00 91.50 83 GLN A C 1
ATOM 658 O O . GLN A 1 83 ? 6.369 7.141 8.097 1.00 91.50 83 GLN A O 1
ATOM 663 N N . HIS A 1 84 ? 5.594 5.801 9.715 1.00 87.38 84 HIS A N 1
ATOM 664 C CA . HIS A 1 84 ? 6.913 5.247 10.037 1.00 87.38 84 HIS A CA 1
ATOM 665 C C . HIS A 1 84 ? 7.561 4.547 8.831 1.00 87.38 84 HIS A C 1
ATOM 667 O O . HIS A 1 84 ? 8.761 4.687 8.584 1.00 87.38 84 HIS A O 1
ATOM 673 N N . ILE A 1 85 ? 6.783 3.772 8.063 1.00 86.94 85 ILE A N 1
ATOM 674 C CA . ILE A 1 85 ? 7.265 3.122 6.834 1.00 86.94 85 ILE A CA 1
ATOM 675 C C . ILE A 1 85 ? 7.672 4.170 5.795 1.00 86.94 85 ILE A C 1
ATOM 677 O O . ILE A 1 85 ? 8.714 4.024 5.158 1.00 86.94 85 ILE A O 1
ATOM 681 N N . TYR A 1 86 ? 6.874 5.224 5.621 1.00 88.19 86 TYR A N 1
ATOM 682 C CA . TYR A 1 86 ? 7.178 6.310 4.698 1.00 88.19 86 TYR A CA 1
ATOM 683 C C . TYR A 1 86 ? 8.492 7.004 5.070 1.00 88.19 86 TYR A C 1
ATOM 685 O O . TYR A 1 86 ? 9.374 7.135 4.226 1.00 88.19 86 TYR A O 1
ATOM 693 N N . GLU A 1 87 ? 8.666 7.374 6.336 1.00 86.38 87 GLU A N 1
ATOM 694 C CA . GLU A 1 87 ? 9.878 8.038 6.820 1.00 86.38 87 GLU A CA 1
ATOM 695 C C . GLU A 1 87 ? 11.110 7.149 6.660 1.00 86.38 87 GLU A C 1
ATOM 697 O O . GLU A 1 87 ? 12.118 7.587 6.118 1.00 86.38 87 GLU A O 1
ATOM 702 N N . THR A 1 88 ? 11.015 5.876 7.046 1.00 80.69 88 THR A N 1
ATOM 703 C CA . THR A 1 88 ? 12.168 4.962 7.035 1.00 80.69 88 THR A CA 1
ATOM 704 C C . THR A 1 88 ? 12.565 4.539 5.616 1.00 80.69 88 THR A C 1
ATOM 706 O O . THR A 1 88 ? 13.744 4.337 5.345 1.00 80.69 88 THR A O 1
ATOM 709 N N . TYR A 1 89 ? 11.597 4.392 4.703 1.00 75.38 89 TYR A N 1
ATOM 710 C CA . TYR A 1 89 ? 11.806 3.707 3.420 1.00 75.38 89 TYR A CA 1
ATOM 711 C C . TYR A 1 89 ? 11.501 4.555 2.172 1.00 75.38 89 TYR A C 1
ATOM 713 O O . TYR A 1 89 ? 11.818 4.145 1.057 1.00 75.38 89 TYR A O 1
ATOM 721 N N . TYR A 1 90 ? 10.826 5.700 2.289 1.00 74.38 90 TYR A N 1
ATOM 722 C CA . TYR A 1 90 ? 10.475 6.567 1.148 1.00 74.38 90 TYR A CA 1
ATOM 723 C C . TYR A 1 90 ? 11.041 7.985 1.252 1.00 74.38 90 TYR A C 1
ATOM 725 O O . TYR A 1 90 ? 11.338 8.568 0.211 1.00 74.38 90 TYR A O 1
ATOM 733 N N . ASP A 1 91 ? 11.184 8.530 2.460 1.00 67.94 91 ASP A N 1
ATOM 734 C CA . ASP A 1 91 ? 11.725 9.878 2.681 1.00 67.94 91 ASP A CA 1
ATOM 735 C C . ASP A 1 91 ? 13.258 9.911 2.574 1.00 67.94 91 ASP A C 1
ATOM 737 O O . ASP A 1 91 ? 13.861 10.857 2.068 1.00 67.94 91 ASP A O 1
ATOM 741 N N . HIS A 1 92 ? 13.900 8.812 2.964 1.00 61.06 92 HIS A N 1
ATOM 742 C CA . HIS A 1 92 ? 15.320 8.595 2.743 1.00 61.06 92 HIS A CA 1
ATOM 743 C C . HIS A 1 92 ? 15.449 8.045 1.323 1.00 61.06 92 HIS A C 1
ATOM 745 O O . HIS A 1 92 ? 14.782 7.066 0.997 1.00 61.06 92 HIS A O 1
ATOM 751 N N . HIS A 1 93 ? 16.242 8.694 0.463 1.00 55.16 93 HIS A N 1
ATOM 752 C CA . HIS A 1 93 ? 16.507 8.308 -0.933 1.00 55.16 93 HIS A CA 1
ATOM 753 C C . HIS A 1 93 ? 17.240 6.955 -1.051 1.00 55.16 93 HIS A C 1
ATOM 755 O O . HIS A 1 93 ? 18.278 6.858 -1.703 1.00 55.16 93 HIS A O 1
ATOM 761 N N . ASP A 1 94 ? 16.738 5.923 -0.383 1.00 56.75 94 ASP A N 1
ATOM 762 C CA . ASP A 1 94 ? 17.247 4.575 -0.464 1.00 56.75 94 ASP A CA 1
ATOM 763 C C . ASP A 1 94 ? 16.882 3.990 -1.826 1.00 56.75 94 ASP A C 1
ATOM 765 O O . ASP A 1 94 ? 15.801 4.235 -2.385 1.00 56.75 94 ASP A O 1
ATOM 769 N N . ASP A 1 95 ? 17.842 3.286 -2.408 1.00 59.03 95 ASP A N 1
ATOM 770 C CA . ASP A 1 95 ? 17.808 2.945 -3.817 1.00 59.03 95 ASP A CA 1
ATOM 771 C C . ASP A 1 95 ? 16.851 1.769 -4.027 1.00 59.03 95 ASP A C 1
ATOM 773 O O . ASP A 1 95 ? 17.210 0.595 -3.932 1.00 59.03 95 ASP A O 1
ATOM 777 N N . LYS A 1 96 ? 15.597 2.087 -4.367 1.00 67.62 96 LYS A N 1
ATOM 778 C CA . LYS A 1 96 ? 14.558 1.114 -4.756 1.00 67.62 96 LYS A CA 1
ATOM 779 C C . LYS A 1 96 ? 14.871 0.405 -6.059 1.00 67.62 96 LYS A C 1
ATOM 781 O O . LYS A 1 96 ? 13.968 -0.156 -6.673 1.00 67.62 96 LYS A O 1
ATOM 786 N N . ALA A 1 97 ? 16.113 0.440 -6.530 1.00 64.38 97 ALA A N 1
ATOM 787 C CA . ALA A 1 97 ? 16.573 -0.258 -7.713 1.00 64.38 97 ALA A CA 1
ATOM 788 C C . ALA A 1 97 ? 16.201 -1.749 -7.660 1.00 64.38 97 ALA A C 1
ATOM 790 O O . ALA A 1 97 ? 15.674 -2.271 -8.645 1.00 64.38 97 ALA A O 1
ATOM 791 N N . ASN A 1 98 ? 16.351 -2.391 -6.496 1.00 75.62 98 ASN A N 1
ATOM 792 C CA . ASN A 1 98 ? 16.213 -3.845 -6.352 1.00 75.62 98 ASN A CA 1
ATOM 793 C C . ASN A 1 98 ? 14.781 -4.360 -6.127 1.00 75.62 98 ASN A C 1
ATOM 795 O O . ASN A 1 98 ? 14.553 -5.555 -6.291 1.00 75.62 98 ASN A O 1
ATOM 799 N N . ASP A 1 99 ? 13.817 -3.502 -5.781 1.00 85.88 99 ASP A N 1
ATOM 800 C CA . ASP A 1 99 ? 12.452 -3.964 -5.485 1.00 85.88 99 ASP A CA 1
ATOM 801 C C . ASP A 1 99 ? 11.735 -4.490 -6.739 1.00 85.88 99 ASP A C 1
ATOM 803 O O . ASP A 1 99 ? 11.880 -3.950 -7.835 1.00 85.88 99 ASP A O 1
ATOM 807 N N . ASP A 1 100 ? 10.893 -5.506 -6.616 1.00 90.75 100 ASP A N 1
ATOM 808 C CA . ASP A 1 100 ? 10.076 -5.957 -7.745 1.00 90.75 100 ASP A CA 1
ATOM 809 C C . ASP A 1 100 ? 8.844 -5.055 -7.984 1.00 90.75 100 ASP A C 1
ATOM 811 O O . ASP A 1 100 ? 8.552 -4.113 -7.233 1.00 90.75 100 ASP A O 1
ATOM 815 N N . LEU A 1 101 ? 8.125 -5.303 -9.088 1.00 93.50 101 LEU A N 1
ATOM 816 C CA . LEU A 1 101 ? 6.931 -4.527 -9.436 1.00 93.50 101 LEU A CA 1
ATOM 817 C C . LEU A 1 101 ? 5.849 -4.676 -8.371 1.00 93.50 101 LEU A C 1
ATOM 819 O O . LEU A 1 101 ? 5.209 -3.684 -8.018 1.00 93.50 101 LEU A O 1
ATOM 823 N N . TYR A 1 102 ? 5.663 -5.893 -7.858 1.00 93.31 102 TYR A N 1
ATOM 824 C CA . TYR A 1 102 ? 4.747 -6.162 -6.760 1.00 93.31 102 TYR A CA 1
ATOM 825 C C . TYR A 1 102 ? 5.019 -5.254 -5.560 1.00 93.31 102 TYR A C 1
ATOM 827 O O . TYR A 1 102 ? 4.124 -4.525 -5.142 1.00 93.31 102 TYR A O 1
ATOM 835 N N . THR A 1 103 ? 6.246 -5.234 -5.050 1.00 91.12 103 THR A N 1
ATOM 836 C CA . THR A 1 103 ? 6.631 -4.497 -3.841 1.00 91.12 103 THR A CA 1
ATOM 837 C C . THR A 1 103 ? 6.418 -2.998 -4.011 1.00 91.12 103 THR A C 1
ATOM 839 O O . THR A 1 103 ? 5.824 -2.356 -3.137 1.00 91.12 103 THR A O 1
ATOM 842 N N . ILE A 1 104 ? 6.820 -2.439 -5.158 1.00 92.00 104 ILE A N 1
ATOM 843 C CA . ILE A 1 104 ? 6.635 -1.010 -5.443 1.00 92.00 104 ILE A CA 1
ATOM 844 C C . ILE A 1 104 ? 5.157 -0.670 -5.593 1.00 92.00 104 ILE A C 1
ATOM 846 O O . ILE A 1 104 ? 4.688 0.272 -4.959 1.00 92.00 104 ILE A O 1
ATOM 850 N N . ALA A 1 105 ? 4.409 -1.423 -6.402 1.00 93.69 105 ALA A N 1
ATOM 851 C CA . ALA A 1 105 ? 2.998 -1.142 -6.635 1.00 93.69 105 ALA A CA 1
ATOM 852 C C . ALA A 1 105 ? 2.162 -1.282 -5.358 1.00 93.69 105 ALA A C 1
ATOM 854 O O . ALA A 1 105 ? 1.313 -0.438 -5.068 1.00 93.69 105 ALA A O 1
ATOM 855 N N . PHE A 1 106 ? 2.438 -2.323 -4.578 1.00 92.69 106 PHE A N 1
ATOM 856 C CA . PHE A 1 106 ? 1.769 -2.613 -3.319 1.00 92.69 106 PHE A CA 1
ATOM 857 C C . PHE A 1 106 ? 2.009 -1.514 -2.279 1.00 92.69 106 PHE A C 1
ATOM 859 O O . PHE A 1 106 ? 1.060 -0.963 -1.720 1.00 92.69 106 PHE A O 1
ATOM 866 N N . SER A 1 107 ? 3.269 -1.125 -2.083 1.00 91.88 107 SER A N 1
ATOM 867 C CA . SER A 1 107 ? 3.633 -0.050 -1.157 1.00 91.88 107 SER A CA 1
ATOM 868 C C . SER A 1 107 ? 3.077 1.302 -1.607 1.00 91.88 107 SER A C 1
ATOM 870 O O . SER A 1 107 ? 2.505 2.033 -0.803 1.00 91.88 107 SER A O 1
ATOM 872 N N . PHE A 1 108 ? 3.195 1.620 -2.903 1.00 92.75 108 PHE A N 1
ATOM 873 C CA . PHE A 1 108 ? 2.637 2.835 -3.497 1.00 92.75 108 PHE A CA 1
ATOM 874 C C . PHE A 1 108 ? 1.138 2.944 -3.219 1.00 92.75 108 PHE A C 1
ATOM 876 O O . PHE A 1 108 ? 0.664 4.009 -2.823 1.00 92.75 108 PHE A O 1
ATOM 883 N N . ARG A 1 109 ? 0.400 1.840 -3.395 1.00 94.81 109 ARG A N 1
ATOM 884 C CA . ARG A 1 109 ? -1.037 1.797 -3.136 1.00 94.81 109 ARG A CA 1
ATOM 885 C C . ARG A 1 109 ? -1.357 2.137 -1.682 1.00 94.81 109 ARG A C 1
ATOM 887 O O . ARG A 1 109 ? -2.127 3.063 -1.445 1.00 94.81 109 ARG A O 1
ATOM 894 N N . LEU A 1 110 ? -0.770 1.415 -0.730 1.00 94.25 110 LEU A N 1
ATOM 895 C CA . LEU A 1 110 ? -1.076 1.587 0.694 1.00 94.25 110 LEU A CA 1
ATOM 896 C C . LEU A 1 110 ? -0.694 2.977 1.211 1.00 94.25 110 LEU A C 1
ATOM 898 O O . LEU A 1 110 ? -1.463 3.598 1.940 1.00 94.25 110 LEU A O 1
ATOM 902 N N . LEU A 1 111 ? 0.456 3.496 0.784 1.00 92.69 111 LEU A N 1
ATOM 903 C CA . LEU A 1 111 ? 0.928 4.812 1.206 1.00 92.69 111 LEU A CA 1
ATOM 904 C C . LEU A 1 111 ? 0.062 5.942 0.641 1.00 92.69 111 LEU A C 1
ATOM 906 O O . LEU A 1 111 ? -0.342 6.840 1.377 1.00 92.69 111 LEU A O 1
ATOM 910 N N . ARG A 1 112 ? -0.293 5.887 -0.648 1.00 92.56 112 ARG A N 1
ATOM 911 C CA . ARG A 1 112 ? -1.179 6.901 -1.236 1.00 92.56 112 ARG A CA 1
ATOM 912 C C . ARG A 1 112 ? -2.611 6.822 -0.720 1.00 92.56 112 ARG A C 1
ATOM 914 O O . ARG A 1 112 ? -3.262 7.858 -0.644 1.00 92.56 112 ARG A O 1
ATOM 921 N N . GLN A 1 113 ? -3.100 5.638 -0.341 1.00 91.75 113 GLN A N 1
ATOM 922 C CA . GLN A 1 113 ? -4.408 5.498 0.315 1.00 91.75 113 GLN A CA 1
ATOM 923 C C . GLN A 1 113 ? -4.504 6.312 1.610 1.00 91.75 113 GLN A C 1
ATOM 925 O O . GLN A 1 113 ? -5.595 6.763 1.939 1.00 91.75 113 GLN A O 1
ATOM 930 N N . GLN A 1 114 ? -3.384 6.527 2.306 1.00 90.06 114 GLN A N 1
ATOM 931 C CA . GLN A 1 114 ? -3.306 7.367 3.508 1.00 90.06 114 GLN A CA 1
ATOM 932 C C . GLN A 1 114 ? -2.799 8.792 3.233 1.00 90.06 114 GLN A C 1
ATOM 934 O O . GLN A 1 114 ? -2.505 9.537 4.158 1.00 90.06 114 GLN A O 1
ATOM 939 N N . GLY A 1 115 ? -2.685 9.196 1.964 1.00 91.06 115 GLY A N 1
ATOM 940 C CA . GLY A 1 115 ? -2.307 10.562 1.596 1.00 91.06 115 GLY A CA 1
ATOM 941 C C . GLY A 1 115 ? -0.804 10.858 1.580 1.00 91.06 115 GLY A C 1
ATOM 942 O O . GLY A 1 115 ? -0.432 12.012 1.370 1.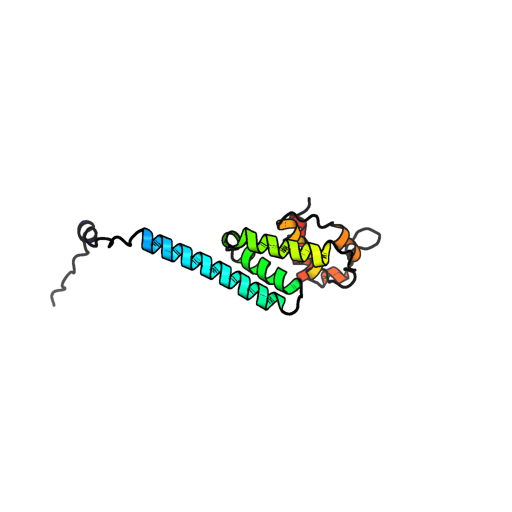00 91.06 115 GLY A O 1
ATOM 943 N N . HIS A 1 116 ? 0.078 9.861 1.732 1.00 91.06 116 HIS A N 1
ATOM 944 C CA . HIS A 1 116 ? 1.519 10.102 1.605 1.00 91.06 116 HIS A CA 1
ATOM 945 C C . HIS A 1 116 ? 1.910 10.434 0.149 1.00 91.06 116 HIS A C 1
ATOM 947 O O . HIS A 1 116 ? 1.467 9.750 -0.786 1.00 91.06 116 HIS A O 1
ATOM 953 N N . PRO A 1 117 ? 2.788 11.431 -0.078 1.00 89.19 117 PRO A N 1
ATOM 954 C CA . PRO A 1 117 ? 3.124 11.922 -1.412 1.00 89.19 117 PRO A CA 1
ATOM 955 C C . PRO A 1 117 ? 4.170 11.040 -2.114 1.00 89.19 117 PRO A C 1
ATOM 957 O O . PRO A 1 117 ? 5.289 11.457 -2.401 1.00 89.19 117 PRO A O 1
ATOM 960 N N . VAL A 1 118 ? 3.805 9.801 -2.447 1.00 88.75 118 VAL A N 1
ATOM 961 C CA . VAL A 1 118 ? 4.678 8.912 -3.229 1.00 88.75 118 VAL A CA 1
ATOM 962 C C . VAL A 1 118 ? 4.601 9.278 -4.713 1.00 88.75 118 VAL A C 1
ATOM 964 O O . VAL A 1 118 ? 3.520 9.288 -5.306 1.00 88.75 118 VAL A O 1
ATOM 967 N N . SER A 1 119 ? 5.741 9.572 -5.341 1.00 89.12 119 SER A N 1
ATOM 968 C CA . SER A 1 119 ? 5.804 9.914 -6.769 1.00 89.12 119 SER A CA 1
ATOM 969 C C . SER A 1 119 ? 5.541 8.704 -7.668 1.00 89.12 119 SER A C 1
ATOM 971 O O . SER A 1 119 ? 6.100 7.633 -7.455 1.00 89.12 119 SER A O 1
ATOM 973 N N . CYS A 1 120 ? 4.780 8.885 -8.752 1.00 90.19 120 CYS A N 1
ATOM 974 C CA . CYS A 1 120 ? 4.595 7.862 -9.791 1.00 90.19 120 CYS A CA 1
ATOM 975 C C . CYS A 1 120 ? 5.903 7.485 -10.515 1.00 90.19 120 CYS A C 1
ATOM 977 O O . CYS A 1 120 ? 5.952 6.471 -11.213 1.00 90.19 120 CYS A O 1
ATOM 979 N N . ASN A 1 121 ? 6.969 8.277 -10.355 1.00 89.56 121 ASN A N 1
ATOM 980 C CA . ASN A 1 121 ? 8.266 8.009 -10.975 1.00 89.56 121 ASN A CA 1
ATOM 981 C C . ASN A 1 121 ? 8.926 6.724 -10.462 1.00 89.56 121 ASN A C 1
ATOM 983 O O . ASN A 1 121 ? 9.778 6.180 -11.161 1.00 89.56 121 ASN A O 1
ATOM 987 N N . VAL A 1 122 ? 8.495 6.189 -9.313 1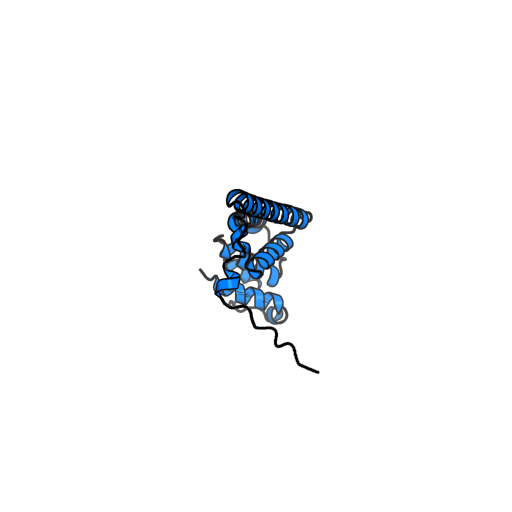.00 89.00 122 VAL A N 1
ATOM 988 C CA . VAL A 1 122 ? 8.954 4.883 -8.804 1.00 89.00 122 VAL A CA 1
ATOM 989 C C . VAL A 1 122 ? 8.714 3.743 -9.803 1.00 89.00 122 VAL A C 1
ATOM 991 O O . VAL A 1 122 ? 9.435 2.751 -9.795 1.00 89.00 122 VAL A O 1
ATOM 994 N N . PHE A 1 123 ? 7.749 3.898 -10.719 1.00 91.69 123 PHE A N 1
ATOM 995 C CA . PHE A 1 123 ? 7.456 2.910 -11.758 1.00 91.69 123 PHE A CA 1
ATOM 996 C C . PHE A 1 123 ? 8.319 3.048 -13.020 1.00 91.69 123 PHE A C 1
ATOM 998 O O . PHE A 1 123 ? 8.242 2.191 -13.900 1.00 91.69 123 PHE A O 1
ATOM 1005 N N . ASN A 1 124 ? 9.122 4.111 -13.156 1.00 91.31 124 ASN A N 1
ATOM 1006 C CA . ASN A 1 124 ? 9.863 4.378 -14.394 1.00 91.31 124 ASN A CA 1
ATOM 1007 C C . ASN A 1 124 ? 10.937 3.328 -14.682 1.00 91.31 124 ASN A C 1
ATOM 1009 O O . ASN A 1 124 ? 11.211 3.066 -15.845 1.00 91.31 124 ASN A O 1
ATOM 1013 N N . LYS A 1 125 ? 11.475 2.659 -13.659 1.00 90.62 125 LYS A N 1
ATOM 1014 C CA . LYS A 1 125 ? 12.442 1.569 -13.853 1.00 90.62 125 LYS A CA 1
ATOM 1015 C C . LYS A 1 125 ? 11.866 0.339 -14.567 1.00 90.62 125 LYS A C 1
ATOM 1017 O O . LYS A 1 125 ? 12.615 -0.486 -15.077 1.00 90.62 125 LYS A O 1
ATOM 1022 N N . PHE A 1 126 ? 10.539 0.208 -14.602 1.00 93.00 126 PHE A N 1
ATOM 1023 C CA . PHE A 1 126 ? 9.848 -0.861 -15.324 1.00 93.00 126 PHE A CA 1
ATOM 1024 C C . PHE A 1 126 ? 9.501 -0.467 -16.763 1.00 93.00 126 PHE A C 1
ATOM 1026 O O . PHE A 1 126 ? 8.877 -1.258 -17.474 1.00 93.00 126 PHE A O 1
ATOM 1033 N N . LYS A 1 127 ? 9.862 0.752 -17.184 1.00 93.00 127 LYS A N 1
ATOM 1034 C CA . LYS A 1 127 ? 9.558 1.305 -18.501 1.00 93.00 127 LYS A CA 1
ATOM 1035 C C . LYS A 1 127 ? 10.819 1.452 -19.344 1.00 93.00 127 LYS A C 1
ATOM 1037 O O . LYS A 1 127 ? 11.890 1.761 -18.835 1.00 93.00 127 LYS A O 1
ATOM 1042 N N . ASP A 1 128 ? 10.648 1.289 -20.648 1.00 93.50 128 ASP A N 1
ATOM 1043 C CA . ASP A 1 128 ? 11.661 1.585 -21.649 1.00 93.50 128 ASP A CA 1
ATOM 1044 C C . ASP A 1 128 ? 11.771 3.097 -21.936 1.00 93.50 128 ASP A C 1
ATOM 1046 O O . ASP A 1 128 ? 11.009 3.923 -21.425 1.00 93.50 128 ASP A O 1
ATOM 1050 N N . ASN A 1 129 ? 12.706 3.464 -22.817 1.00 93.44 129 ASN A N 1
ATOM 1051 C CA . ASN A 1 129 ? 12.933 4.853 -23.237 1.00 93.44 129 ASN A CA 1
ATOM 1052 C C . ASN A 1 129 ? 11.729 5.490 -23.959 1.00 93.44 129 ASN A C 1
ATOM 1054 O O . ASN A 1 129 ? 11.675 6.711 -24.086 1.00 93.44 129 ASN A O 1
ATOM 1058 N N . ASN A 1 130 ? 10.770 4.687 -24.430 1.00 93.62 130 ASN A N 1
ATOM 1059 C CA . ASN A 1 130 ? 9.530 5.156 -25.048 1.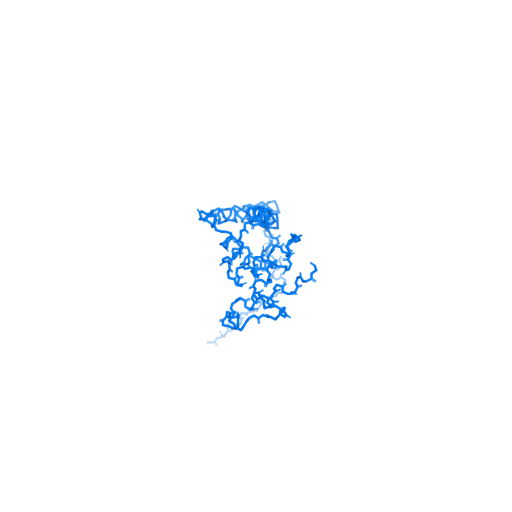00 93.62 130 ASN A CA 1
ATOM 1060 C C . ASN A 1 130 ? 8.392 5.297 -24.018 1.00 93.62 130 ASN A C 1
ATOM 1062 O O . ASN A 1 130 ? 7.268 5.643 -24.382 1.00 93.62 130 ASN A O 1
ATOM 1066 N N . GLY A 1 131 ? 8.658 5.009 -22.739 1.00 91.50 131 GLY A N 1
ATOM 1067 C CA . GLY A 1 131 ? 7.682 5.046 -21.655 1.00 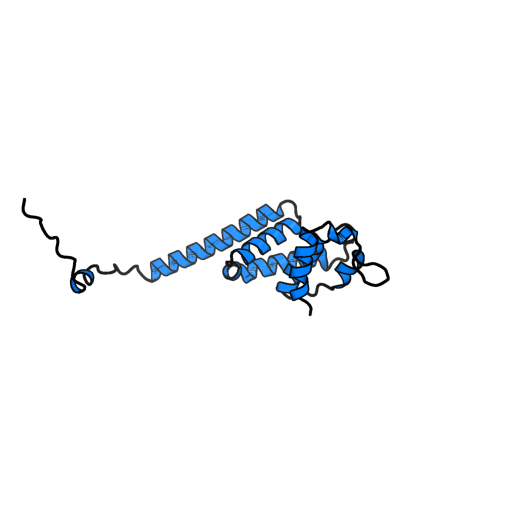91.50 131 GLY A CA 1
ATOM 1068 C C . GLY A 1 131 ? 6.762 3.823 -21.591 1.00 91.50 131 GLY A C 1
ATOM 1069 O O . GLY A 1 131 ? 5.798 3.833 -20.820 1.00 91.50 131 GLY A O 1
ATOM 1070 N N . LYS A 1 132 ? 7.032 2.769 -22.370 1.00 94.44 132 LYS A N 1
ATOM 1071 C CA . LYS A 1 132 ? 6.258 1.523 -22.363 1.00 94.44 132 LYS A CA 1
ATOM 1072 C C . LYS A 1 132 ? 6.828 0.565 -21.321 1.00 94.44 132 LYS A C 1
ATOM 1074 O O . LYS A 1 132 ? 8.039 0.440 -21.197 1.00 94.44 132 LYS A O 1
ATOM 1079 N N . PHE A 1 133 ? 5.966 -0.149 -20.597 1.00 93.31 133 PHE A N 1
ATOM 1080 C CA . PHE A 1 133 ? 6.423 -1.214 -19.702 1.00 93.31 133 PHE A CA 1
ATOM 1081 C C . PHE A 1 133 ? 7.170 -2.311 -20.470 1.00 93.31 133 PHE A C 1
ATOM 1083 O O . PHE A 1 133 ? 6.745 -2.721 -21.555 1.00 93.31 133 PHE A O 1
ATOM 1090 N N . HIS A 1 134 ? 8.272 -2.788 -19.895 1.00 92.62 134 HIS A N 1
ATOM 1091 C CA . HIS A 1 134 ? 9.044 -3.887 -20.459 1.00 92.62 134 HIS A CA 1
ATOM 1092 C C . HIS A 1 134 ? 8.237 -5.190 -20.505 1.00 92.62 134 HIS A C 1
ATOM 1094 O O . HIS A 1 134 ? 7.412 -5.459 -19.639 1.00 92.62 134 HIS A O 1
ATOM 1100 N N . GLU A 1 135 ? 8.520 -6.043 -21.491 1.00 91.50 135 GLU A N 1
ATOM 1101 C CA . GLU A 1 135 ? 7.791 -7.302 -21.694 1.00 91.50 135 GLU A CA 1
ATOM 1102 C C . GLU A 1 135 ? 7.942 -8.281 -20.520 1.00 91.50 135 GLU A C 1
ATOM 1104 O O . GLU A 1 135 ? 6.999 -9.000 -20.199 1.00 91.50 135 GLU A O 1
ATOM 1109 N N . TYR A 1 136 ? 9.077 -8.250 -19.808 1.00 89.06 136 TYR A N 1
ATOM 1110 C CA . TYR A 1 136 ? 9.294 -9.102 -18.632 1.00 89.06 136 TYR A CA 1
ATOM 1111 C C . TYR A 1 136 ? 8.269 -8.852 -17.512 1.00 89.06 136 TYR A C 1
ATOM 1113 O O . TYR A 1 136 ? 8.002 -9.753 -16.722 1.00 89.06 136 TYR A O 1
ATOM 1121 N N . VAL A 1 137 ? 7.653 -7.662 -17.465 1.00 91.38 137 VAL A N 1
ATOM 1122 C CA . VAL A 1 137 ? 6.598 -7.321 -16.498 1.00 91.38 137 VAL A CA 1
ATOM 1123 C C . VAL A 1 137 ? 5.367 -8.214 -16.670 1.00 91.38 137 VAL A C 1
ATOM 1125 O O . VAL A 1 137 ? 4.688 -8.517 -15.695 1.00 91.38 137 VAL A O 1
ATOM 1128 N N . ILE A 1 138 ? 5.096 -8.687 -17.891 1.00 89.06 138 ILE A N 1
ATOM 1129 C CA . ILE A 1 138 ? 3.918 -9.509 -18.205 1.00 89.06 138 ILE A CA 1
ATOM 1130 C C . ILE A 1 138 ? 3.952 -10.849 -17.452 1.00 89.06 138 ILE A C 1
ATOM 1132 O O . ILE A 1 138 ? 2.902 -11.403 -17.129 1.00 89.06 138 ILE A O 1
ATOM 1136 N N . GLY A 1 139 ? 5.146 -11.364 -17.137 1.00 90.12 139 GLY A N 1
ATOM 1137 C CA . GLY A 1 139 ? 5.305 -12.587 -16.349 1.00 90.12 139 GLY A CA 1
ATOM 1138 C C . GLY A 1 139 ? 4.964 -12.419 -14.864 1.00 90.12 139 GLY A C 1
ATOM 1139 O O . GLY A 1 139 ? 4.614 -13.399 -14.206 1.00 90.12 139 GLY A O 1
ATOM 1140 N N . ASP A 1 140 ? 5.018 -11.194 -14.334 1.00 91.88 140 ASP A N 1
ATOM 1141 C CA . ASP A 1 140 ? 4.702 -10.892 -12.938 1.00 91.88 140 ASP A CA 1
ATOM 1142 C C . ASP A 1 140 ? 3.209 -10.573 -12.774 1.00 91.88 140 ASP A C 1
ATOM 1144 O O . ASP A 1 140 ? 2.788 -9.423 -12.639 1.00 91.88 140 ASP A O 1
ATOM 1148 N N . VAL A 1 141 ? 2.377 -11.618 -12.789 1.00 94.62 141 VAL A N 1
ATOM 1149 C CA . VAL A 1 141 ? 0.915 -11.492 -12.636 1.00 94.62 141 VAL A CA 1
ATOM 1150 C C . VAL A 1 141 ? 0.545 -10.775 -11.333 1.00 94.62 141 VAL A C 1
ATOM 1152 O O . VAL A 1 141 ? -0.381 -9.961 -11.315 1.00 94.62 141 VAL A O 1
ATOM 1155 N N . ARG A 1 142 ? 1.275 -11.053 -10.245 1.00 93.69 142 ARG A N 1
ATOM 1156 C CA . ARG A 1 142 ? 1.031 -10.439 -8.935 1.00 93.69 142 ARG A CA 1
ATOM 1157 C C . ARG A 1 142 ? 1.361 -8.948 -8.976 1.00 93.69 142 ARG A C 1
ATOM 1159 O O . ARG A 1 142 ? 0.541 -8.139 -8.549 1.00 93.69 142 ARG A O 1
ATOM 1166 N N . GLY A 1 143 ? 2.510 -8.585 -9.540 1.00 94.25 143 GLY A N 1
ATOM 1167 C CA . GLY A 1 143 ? 2.917 -7.199 -9.735 1.00 94.25 143 GLY A CA 1
ATOM 1168 C C . GLY A 1 143 ? 1.986 -6.429 -10.660 1.00 94.25 143 GLY A C 1
ATOM 1169 O O . GLY A 1 143 ? 1.623 -5.300 -10.342 1.00 94.25 143 GLY A O 1
ATOM 1170 N N . MET A 1 144 ? 1.512 -7.037 -11.749 1.00 95.38 144 MET A N 1
ATOM 1171 C CA . MET A 1 144 ? 0.524 -6.414 -12.634 1.00 95.38 144 MET A CA 1
ATOM 1172 C C . MET A 1 144 ? -0.807 -6.148 -11.930 1.00 95.38 144 MET A C 1
ATOM 1174 O O . MET A 1 144 ? -1.383 -5.073 -12.106 1.00 95.38 144 MET A O 1
ATOM 1178 N N . LEU A 1 145 ? -1.292 -7.091 -11.116 1.00 95.19 145 LEU A N 1
ATOM 1179 C CA . LEU A 1 145 ? -2.506 -6.888 -10.327 1.00 95.19 145 LEU A CA 1
ATOM 1180 C C . LEU A 1 145 ? -2.320 -5.746 -9.323 1.00 95.19 145 LEU A C 1
ATOM 1182 O O . LEU A 1 145 ? -3.147 -4.838 -9.268 1.00 95.19 145 LEU A O 1
ATOM 1186 N N . SER A 1 146 ? -1.213 -5.741 -8.579 1.00 94.69 146 SER A N 1
ATOM 1187 C CA . SER A 1 146 ? -0.908 -4.658 -7.641 1.00 94.69 146 SER A CA 1
ATOM 1188 C C . SER A 1 146 ? -0.748 -3.311 -8.347 1.00 94.69 146 SER A C 1
ATOM 1190 O O . SER A 1 146 ? -1.225 -2.297 -7.840 1.00 94.69 146 SER A O 1
ATOM 1192 N N . LEU A 1 147 ? -0.145 -3.283 -9.540 1.00 94.69 147 LEU A N 1
ATOM 1193 C CA . LEU A 1 147 ? -0.032 -2.078 -10.363 1.00 94.69 147 LEU A CA 1
ATOM 1194 C C . LEU A 1 147 ? -1.412 -1.578 -10.793 1.00 94.69 147 LEU A C 1
ATOM 1196 O O . LEU A 1 147 ? -1.690 -0.386 -10.684 1.00 94.69 147 LEU A O 1
ATOM 1200 N N . TYR A 1 148 ? -2.289 -2.474 -11.245 1.00 94.69 148 TYR A N 1
ATOM 1201 C CA . TYR A 1 148 ? -3.666 -2.138 -11.596 1.00 94.69 148 TYR A CA 1
ATOM 1202 C C . TYR A 1 148 ? -4.411 -1.504 -10.413 1.00 94.69 148 TYR A C 1
ATOM 1204 O O . TYR A 1 148 ? -4.991 -0.424 -10.571 1.00 94.69 148 TYR A O 1
ATOM 1212 N N . GLU A 1 149 ? -4.339 -2.109 -9.223 1.00 94.19 149 GLU A N 1
ATOM 1213 C CA . GLU A 1 149 ? -4.927 -1.551 -7.999 1.00 94.19 149 GLU A CA 1
ATOM 1214 C C . GLU A 1 149 ? -4.351 -0.152 -7.700 1.00 94.19 149 GLU A C 1
ATOM 1216 O O . GLU A 1 149 ? -5.104 0.802 -7.504 1.00 94.19 149 GLU A O 1
ATOM 1221 N N . ALA A 1 150 ? -3.024 0.005 -7.762 1.00 94.50 150 ALA A N 1
ATOM 1222 C CA . ALA A 1 150 ? -2.328 1.274 -7.544 1.00 94.50 150 ALA A CA 1
ATOM 1223 C C . ALA A 1 150 ? -2.754 2.383 -8.521 1.00 94.50 150 ALA A C 1
ATOM 1225 O O . ALA A 1 150 ? -2.814 3.556 -8.148 1.00 94.50 150 ALA A O 1
ATOM 1226 N N . THR A 1 151 ? -3.099 2.041 -9.767 1.00 92.25 151 THR A N 1
ATOM 1227 C CA . THR A 1 151 ? -3.519 3.044 -10.756 1.00 92.25 151 THR A CA 1
ATOM 1228 C C . THR A 1 151 ? -4.833 3.748 -10.406 1.00 92.25 151 THR A C 1
ATOM 1230 O O . THR A 1 151 ? -5.131 4.791 -10.987 1.00 92.25 151 THR A O 1
ATOM 1233 N N . HIS A 1 152 ? -5.622 3.232 -9.465 1.00 91.19 152 HIS A N 1
ATOM 1234 C CA . HIS A 1 152 ? -6.843 3.903 -9.009 1.00 91.19 152 HIS A CA 1
ATOM 1235 C C . HIS A 1 152 ? -6.553 5.083 -8.067 1.00 91.19 152 HIS A C 1
ATOM 1237 O O . HIS A 1 152 ? -7.454 5.851 -7.752 1.00 91.19 152 HIS A O 1
ATOM 1243 N N . LEU A 1 153 ? -5.289 5.273 -7.673 1.00 87.38 153 LEU A N 1
ATOM 1244 C CA . LEU A 1 153 ? -4.817 6.340 -6.783 1.00 87.38 153 LEU A CA 1
ATOM 1245 C C . LEU A 1 153 ? -4.003 7.394 -7.547 1.00 87.38 153 LEU A C 1
ATOM 1247 O O . LEU A 1 153 ? -3.063 7.993 -7.019 1.00 87.38 153 LEU A O 1
ATOM 1251 N N . ARG A 1 154 ? -4.327 7.576 -8.834 1.00 66.75 154 ARG A N 1
ATOM 1252 C CA . ARG A 1 154 ? -3.707 8.545 -9.744 1.00 66.75 154 ARG A CA 1
ATOM 1253 C C . ARG A 1 154 ? -4.171 9.971 -9.418 1.00 66.75 154 ARG A C 1
ATOM 1255 O O . ARG A 1 154 ? -5.017 10.502 -10.126 1.00 66.75 154 ARG A O 1
ATOM 1262 N N . MET A 1 155 ? -3.608 10.584 -8.378 1.00 53.66 155 MET A N 1
ATOM 1263 C CA . MET A 1 155 ? -3.522 12.046 -8.218 1.00 53.66 155 MET A CA 1
ATOM 1264 C C . MET A 1 155 ? -2.166 12.435 -7.647 1.00 53.66 155 MET A C 1
ATOM 1266 O O . MET A 1 155 ? -1.723 11.777 -6.684 1.00 53.66 155 MET A O 1
#

Nearest PDB structures (foldseek):
  3g4d-assembly1_A  TM=7.971E-01  e=1.263E-05  Gossypium arboreum
  7cjy-assembly1_B  TM=7.012E-01  e=1.080E-05  Persicaria hydropiper
  3n0f-assembly2_B  TM=9.038E-01  e=2.618E-04  Populus tremula x Populus alba
  3n0g-assembly2_B  TM=9.070E-01  e=3.775E-04  Populus tremula x Populus alba
  6a2c-assembly1_B  TM=8.149E-01  e=3.227E-04  Santalum album

Sequence (155 aa):
MELCIHASPTPDSIKNIVPEEVDVNMEQQLQQLKEESLKLIFLVVMLVVAVDDQPSQKLNFIDAIQRLGVSYRFETEIEVALQHIYETYYDHHDDKANDDLYTIAFSFRLLRQQGHPVSCNVFNKFKDNNGKFHEYVIGDVRGMLSLYEATHLRM

InterPro domains:
  IPR001906 Terpene synthase, N-terminal domain [PF01397] (22-154)
  IPR008930 Terpenoid cyclases/protein prenyltransferase alpha-alpha toroid [SSF48239] (22-154)
  IPR036965 Terpene synthase, N-terminal domain superfamily [G3DSA:1.50.10.130] (10-155)
  IPR050148 Terpene synthase-like [PTHR31225] (44-154)

Mean predicted aligned error: 11.06 Å

Secondary structure (DSSP, 8-state):
------PPPPGGGSTTS------HHHHHHHHHHHHHHHHHHHHHHHHHHTTT--HHHHHHHHHHHHHTT-GGGSHHHHHHHHHHHHIIIIIS---GGG--HHHHHHHHHHHHHTT----GGGGGGGB-TTSPBPGGGGG-HHHHHHHHHHGGG--